Protein AF-A0A821MMS8-F1 (afdb_monomer)

Foldseek 3Di:
DDDDDDDDCVLQVLCVPAVPPPQGCLVHPQAPHPVRPGGDDDPSNVVSVCVVCVVVDDPDPDPD

Nearest PDB structures (foldseek):
  8ro1-assembly1_A  TM=9.574E-01  e=1.195E-05  Caenorhabditis elegans
  8ro0-assembly1_A  TM=9.519E-01  e=1.195E-05  Caenorhabditis elegans
  9esi-assembly1_A  TM=9.550E-01  e=3.663E-04  Schizosaccharomyces pombe
  3jb9-assembly1_A  TM=9.499E-01  e=5.570E-04  Schizosaccharomyces pombe 972h-
  9esh-assembly1_A  TM=9.526E-01  e=9.740E-04  Schizosaccharomyces pombe

Secondary structure (DSSP, 8-state):
--------TTTSTTTTTTTTSSSTTTTSTTB-GGG---B---HHHHHHHHHHHTTTS-S-----

Solvent-accessible surface area (backbone atoms only — not comparable to full-atom values): 4344 Å² total; per-residue (Å²): 134,81,94,74,80,90,73,51,78,78,79,31,50,78,44,68,89,39,72,88,47,96,66,54,58,39,93,38,91,41,24,66,32,94,73,67,81,50,74,58,79,55,68,68,47,53,54,48,51,48,65,66,45,52,84,77,50,76,91,74,85,74,92,124

Sequence (64 aa):
EAIQLQLDPDEDKAIYEWFYDHKPLTDTKMVNGSTYRRWQLTLPILSTQYGMVNQLLTDLVDDN

Radius of gyration: 13.94 Å; Cα contacts (8 Å, |Δi|>4): 40; chains: 1; bounding box: 34×34×31 Å

Mean predicted aligned error: 6.17 Å

pLDDT: mean 84.49, std 5.37, range [67.19, 90.38]

Structure (mmCIF, N/CA/C/O backbone):
data_AF-A0A821MMS8-F1
#
_entry.id   AF-A0A821MMS8-F1
#
loop_
_atom_site.group_PDB
_atom_site.id
_atom_site.type_symbol
_atom_site.label_atom_id
_atom_site.label_alt_id
_atom_site.label_comp_id
_atom_site.label_asym_id
_atom_site.label_entity_id
_atom_site.label_seq_id
_atom_site.pdbx_PDB_ins_code
_atom_site.Cartn_x
_atom_site.Cartn_y
_atom_site.Cartn_z
_atom_site.occupancy
_atom_site.B_iso_or_equiv
_atom_site.auth_seq_id
_atom_site.auth_comp_id
_atom_site.auth_asym_id
_atom_site.auth_atom_id
_atom_site.pdbx_PDB_model_num
ATOM 1 N N . GLU A 1 1 ? 2.866 -6.489 22.493 1.00 67.19 1 GLU A N 1
ATOM 2 C CA . GLU A 1 1 ? 1.988 -5.953 21.432 1.00 67.19 1 GLU A CA 1
ATOM 3 C C . GLU A 1 1 ? 2.852 -5.410 20.305 1.00 67.19 1 GLU A C 1
ATOM 5 O O . GLU A 1 1 ? 3.989 -5.031 20.573 1.00 67.19 1 GLU A O 1
ATOM 10 N N . ALA A 1 2 ? 2.368 -5.452 19.064 1.00 77.62 2 ALA A N 1
ATOM 11 C CA . ALA A 1 2 ? 3.072 -4.857 17.930 1.00 77.62 2 ALA A CA 1
ATOM 12 C C . ALA A 1 2 ? 2.868 -3.335 17.933 1.00 77.62 2 ALA A C 1
ATOM 14 O O . ALA A 1 2 ? 1.827 -2.852 18.372 1.00 77.62 2 ALA A O 1
ATOM 15 N N . ILE A 1 3 ? 3.853 -2.584 17.443 1.00 82.44 3 ILE A N 1
ATOM 16 C CA . ILE A 1 3 ? 3.716 -1.137 17.263 1.00 82.44 3 ILE A CA 1
ATOM 17 C C . ILE A 1 3 ? 2.822 -0.921 16.037 1.00 82.44 3 ILE A C 1
ATOM 19 O O . ILE A 1 3 ? 3.221 -1.259 14.925 1.00 82.44 3 ILE A O 1
ATOM 23 N N . GLN A 1 4 ? 1.619 -0.390 16.247 1.00 84.06 4 GLN A N 1
ATOM 24 C CA . GLN A 1 4 ? 0.685 -0.014 15.186 1.00 84.06 4 GLN A CA 1
ATOM 25 C C . GLN A 1 4 ? 0.379 1.479 15.301 1.00 84.06 4 GLN A C 1
ATOM 27 O O . GLN A 1 4 ? 0.009 1.971 16.367 1.00 84.06 4 GLN A O 1
ATOM 32 N N . LEU A 1 5 ? 0.564 2.202 14.203 1.00 84.69 5 LEU A N 1
ATOM 33 C CA . LEU A 1 5 ? 0.105 3.578 14.046 1.00 84.69 5 LEU A CA 1
ATOM 34 C C . LEU A 1 5 ? -1.425 3.602 13.998 1.00 84.69 5 LEU A C 1
ATOM 36 O O . LEU A 1 5 ? -2.053 2.681 13.472 1.00 84.69 5 LEU A O 1
ATOM 40 N 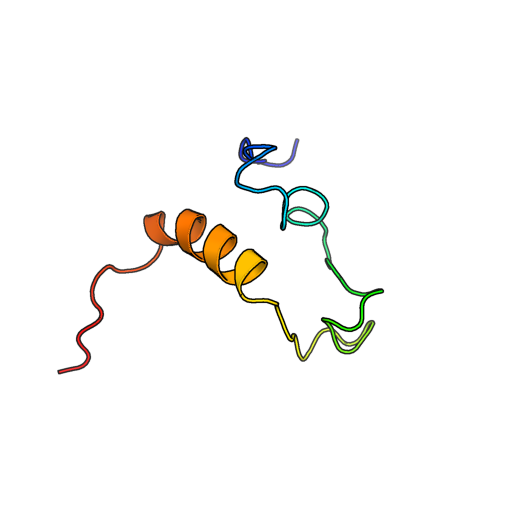N . GLN A 1 6 ? -2.007 4.682 14.514 1.00 82.56 6 GLN A N 1
ATOM 41 C CA . GLN A 1 6 ? -3.422 4.974 14.311 1.00 82.56 6 GLN A CA 1
ATOM 42 C C . GLN A 1 6 ? -3.603 5.464 12.873 1.00 82.56 6 GLN A C 1
ATOM 44 O O . GLN A 1 6 ? -3.089 6.522 12.520 1.00 82.56 6 GLN A O 1
ATOM 49 N N . LEU A 1 7 ? -4.273 4.651 12.058 1.00 85.44 7 LEU A N 1
ATOM 50 C CA . LEU A 1 7 ? -4.642 4.978 10.682 1.00 85.44 7 LEU A CA 1
ATOM 51 C C . LEU A 1 7 ? -6.009 5.669 10.674 1.00 85.44 7 LEU A C 1
ATOM 53 O O . LEU A 1 7 ? -6.894 5.281 11.449 1.00 85.44 7 LEU A O 1
ATOM 57 N N . ASP A 1 8 ? -6.187 6.647 9.793 1.00 88.19 8 ASP A N 1
ATOM 58 C CA . ASP A 1 8 ? -7.467 7.321 9.601 1.00 88.19 8 ASP A CA 1
ATOM 59 C C . ASP A 1 8 ? -8.406 6.434 8.751 1.00 88.19 8 ASP A C 1
ATOM 61 O O . ASP A 1 8 ? -8.045 6.025 7.645 1.00 88.19 8 ASP A O 1
ATOM 65 N N . PRO A 1 9 ? -9.611 6.084 9.236 1.00 86.12 9 PRO A N 1
ATOM 66 C CA . PRO A 1 9 ? -10.511 5.176 8.525 1.00 86.12 9 PRO A CA 1
ATOM 67 C C . PRO A 1 9 ? -11.077 5.752 7.215 1.00 86.12 9 PRO A C 1
ATOM 69 O O . PRO A 1 9 ? -11.537 4.977 6.369 1.00 86.12 9 PRO A O 1
ATOM 72 N N . ASP A 1 10 ? -11.056 7.074 7.038 1.00 85.81 10 ASP A N 1
ATOM 73 C CA . ASP A 1 10 ? -11.576 7.765 5.861 1.00 85.81 10 ASP A CA 1
ATOM 74 C C . ASP A 1 10 ? -10.454 8.104 4.866 1.00 85.81 10 ASP A C 1
ATOM 76 O O . ASP A 1 10 ? -10.594 7.809 3.673 1.00 85.81 10 ASP A O 1
ATOM 80 N N . GLU A 1 11 ? -9.324 8.650 5.332 1.00 84.31 11 GLU A N 1
ATOM 81 C CA . GLU A 1 11 ? -8.182 8.994 4.463 1.00 84.31 11 GLU A CA 1
ATOM 82 C C . GLU A 1 11 ? -7.333 7.765 4.080 1.00 84.31 11 GLU A C 1
ATOM 84 O O . GLU A 1 11 ? -6.910 7.633 2.924 1.00 84.31 11 GLU A O 1
ATOM 89 N N . ASP A 1 12 ? -7.153 6.810 5.001 1.00 88.56 12 ASP A N 1
ATOM 90 C CA . ASP A 1 12 ? -6.274 5.645 4.812 1.00 88.56 12 ASP A CA 1
ATOM 91 C C . ASP A 1 12 ? -7.017 4.371 4.413 1.00 88.56 12 ASP A C 1
ATOM 93 O O . ASP A 1 12 ? -6.445 3.275 4.373 1.00 88.56 12 ASP A O 1
ATOM 97 N N . LYS A 1 13 ? -8.295 4.498 4.052 1.00 88.38 13 LYS A N 1
ATOM 98 C CA . LYS A 1 13 ? -9.182 3.380 3.713 1.00 88.38 13 LYS A CA 1
ATOM 99 C C . LYS A 1 13 ? -8.582 2.390 2.709 1.00 88.38 13 LYS A C 1
ATOM 101 O O . LYS A 1 13 ? -8.847 1.194 2.781 1.00 88.38 13 LYS A O 1
ATOM 106 N N . ALA A 1 14 ? -7.774 2.877 1.766 1.00 86.75 14 ALA A N 1
ATOM 107 C CA . ALA A 1 14 ? -7.155 2.055 0.728 1.00 86.75 14 ALA A CA 1
ATOM 108 C C . ALA A 1 14 ? -6.128 1.036 1.267 1.00 86.75 14 ALA A C 1
ATOM 110 O O . ALA A 1 14 ? -5.886 0.019 0.609 1.00 86.75 14 ALA A O 1
ATOM 111 N N . ILE A 1 15 ? -5.532 1.302 2.435 1.00 88.12 15 ILE A N 1
ATOM 112 C CA . ILE A 1 15 ? -4.491 0.471 3.063 1.00 88.12 15 ILE A CA 1
ATOM 113 C C . ILE A 1 15 ? -4.890 -0.058 4.447 1.00 88.12 15 ILE A C 1
ATOM 115 O O . ILE A 1 15 ? -4.285 -1.016 4.923 1.00 88.12 15 ILE A O 1
ATOM 119 N N . TYR A 1 16 ? -5.924 0.523 5.064 1.00 88.94 16 TYR A N 1
ATOM 120 C CA . TYR A 1 16 ? -6.375 0.252 6.433 1.00 88.94 16 TYR A CA 1
ATOM 121 C C . TYR A 1 16 ? -6.493 -1.241 6.774 1.00 88.94 16 TYR A C 1
ATOM 123 O O . TYR A 1 16 ? -6.059 -1.674 7.837 1.00 88.94 16 TYR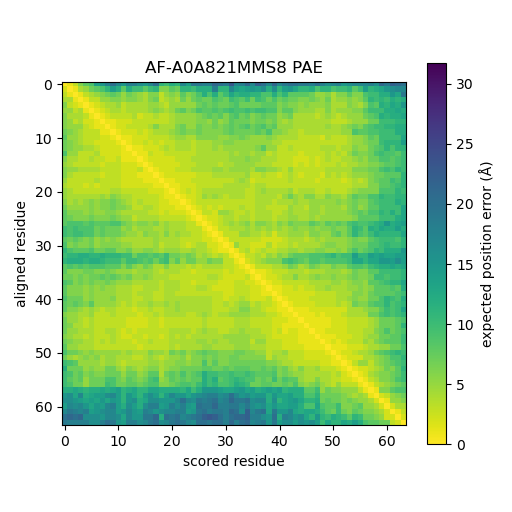 A O 1
ATOM 131 N N . GLU A 1 17 ? -7.050 -2.038 5.860 1.00 87.50 17 GLU A N 1
ATOM 132 C CA . GLU A 1 17 ? -7.351 -3.454 6.108 1.00 87.50 17 GLU A CA 1
ATOM 133 C C . GLU A 1 17 ? -6.119 -4.368 6.091 1.00 87.50 17 GLU A C 1
ATOM 135 O O . GLU A 1 17 ? -6.141 -5.411 6.734 1.00 87.50 17 GLU A O 1
ATOM 140 N N . TRP A 1 18 ? -5.056 -4.004 5.366 1.00 89.06 18 TRP A N 1
ATOM 141 C CA . TRP A 1 18 ? -3.950 -4.922 5.057 1.00 89.06 18 TRP A CA 1
ATOM 142 C C . TRP A 1 18 ? -2.561 -4.369 5.393 1.00 89.06 18 TRP A C 1
ATOM 144 O O . TRP A 1 18 ? -1.572 -5.090 5.290 1.00 89.06 1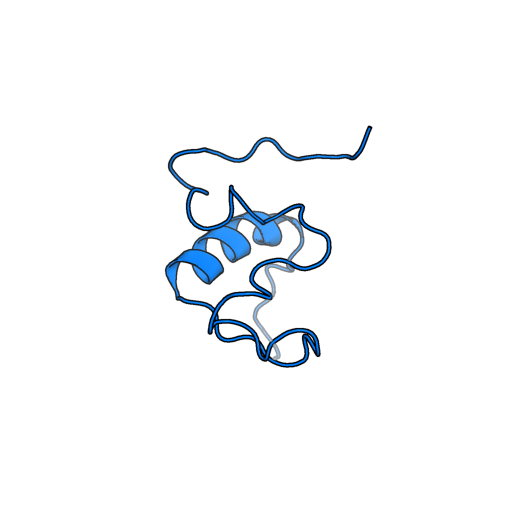8 TRP A O 1
ATOM 154 N N . PHE A 1 19 ? -2.438 -3.107 5.808 1.00 89.12 19 PHE A N 1
ATOM 155 C CA . PHE A 1 19 ? -1.140 -2.450 6.008 1.00 89.12 19 PHE A CA 1
ATOM 156 C C . PHE A 1 19 ? -0.205 -3.182 6.992 1.00 89.12 19 PHE A C 1
ATOM 158 O O . PHE A 1 19 ? 1.007 -3.204 6.783 1.00 89.12 19 PHE A O 1
ATOM 165 N N . TYR A 1 20 ? -0.759 -3.818 8.030 1.00 89.56 20 TYR A N 1
ATOM 166 C CA . TYR A 1 20 ? 0.005 -4.567 9.039 1.00 89.56 20 TYR A CA 1
ATOM 167 C C . TYR A 1 20 ? 0.060 -6.080 8.799 1.00 89.56 20 TYR A C 1
ATOM 169 O O . TYR A 1 20 ? 0.586 -6.814 9.642 1.00 89.56 20 TYR A O 1
ATOM 177 N N . ASP A 1 21 ? -0.454 -6.566 7.669 1.00 89.38 21 ASP A N 1
ATOM 178 C CA . ASP A 1 21 ? -0.358 -7.980 7.330 1.00 89.38 21 ASP A CA 1
ATOM 179 C C . ASP A 1 21 ? 1.080 -8.371 6.983 1.00 89.38 21 ASP A C 1
ATOM 181 O O . ASP A 1 21 ? 1.848 -7.617 6.390 1.00 89.38 21 ASP A O 1
ATOM 185 N N . HIS A 1 22 ? 1.442 -9.619 7.281 1.00 87.00 22 HIS A N 1
ATOM 186 C CA . HIS A 1 22 ? 2.765 -10.148 6.943 1.00 87.00 22 HIS A CA 1
ATOM 187 C C . HIS A 1 22 ? 3.017 -10.198 5.419 1.00 87.00 22 HIS A C 1
ATOM 189 O O . HIS A 1 22 ? 4.157 -10.060 4.974 1.00 87.00 22 HIS A O 1
ATOM 195 N N . LYS A 1 23 ? 1.967 -10.425 4.612 1.00 87.06 23 LYS A N 1
ATOM 196 C CA . LYS A 1 23 ? 2.006 -10.444 3.135 1.00 87.06 23 LYS A CA 1
ATOM 197 C C . LYS A 1 23 ? 0.685 -9.924 2.545 1.00 87.06 23 LYS A C 1
ATOM 199 O O . LYS A 1 23 ? -0.152 -10.735 2.127 1.00 87.06 23 LYS A O 1
ATOM 204 N N . PRO A 1 24 ? 0.482 -8.601 2.511 1.00 88.81 24 PRO A N 1
ATOM 205 C CA . PRO A 1 24 ? -0.783 -8.027 2.074 1.00 88.81 24 PRO A CA 1
ATOM 206 C C . PRO A 1 24 ? -1.064 -8.298 0.599 1.00 88.81 24 PRO A C 1
ATOM 208 O O . PRO A 1 24 ? -0.147 -8.490 -0.189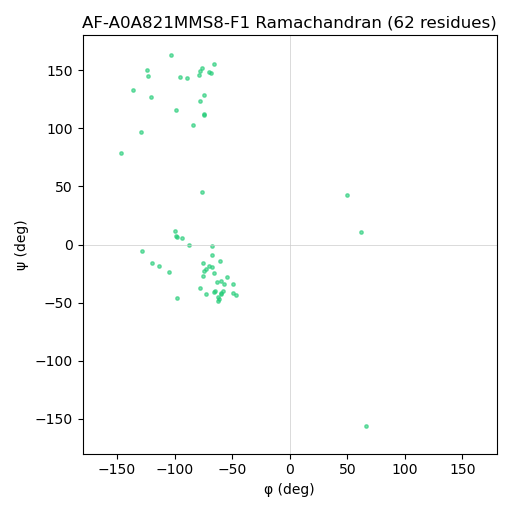 1.00 88.81 24 PRO A O 1
ATOM 211 N N . LEU A 1 25 ? -2.335 -8.289 0.194 1.00 86.12 25 LEU A N 1
ATOM 212 C CA . LEU A 1 25 ? -2.743 -8.344 -1.219 1.00 86.12 25 LEU A CA 1
ATOM 213 C C . LEU A 1 25 ? -2.322 -9.616 -1.993 1.00 86.12 25 LEU A C 1
ATOM 215 O O . LEU A 1 25 ? -2.499 -9.659 -3.213 1.00 86.12 25 LEU A O 1
ATOM 219 N N . THR A 1 26 ? -1.823 -10.662 -1.318 1.00 86.00 26 THR A N 1
ATOM 220 C CA . THR A 1 26 ? -1.345 -11.915 -1.950 1.00 86.00 26 THR A CA 1
ATOM 221 C C . THR A 1 26 ? -2.436 -12.625 -2.759 1.00 86.00 26 THR A C 1
ATOM 223 O O . THR A 1 26 ? -2.139 -13.238 -3.785 1.00 86.00 26 THR A O 1
ATOM 226 N N . ASP A 1 27 ? -3.693 -12.496 -2.333 1.00 82.75 27 ASP A N 1
ATOM 227 C CA . ASP A 1 27 ? -4.858 -13.097 -2.994 1.00 82.75 27 ASP A CA 1
ATOM 228 C C . ASP A 1 27 ? -5.456 -12.210 -4.099 1.00 82.75 27 ASP A C 1
ATOM 230 O O . ASP A 1 27 ? -6.433 -12.576 -4.755 1.00 82.75 27 ASP A O 1
ATOM 234 N N . THR A 1 28 ? -4.881 -11.027 -4.330 1.00 85.38 28 THR A N 1
ATOM 235 C CA . THR A 1 28 ? -5.376 -10.070 -5.322 1.00 85.38 28 THR A CA 1
ATOM 236 C C . THR A 1 28 ? -4.521 -10.071 -6.587 1.00 85.38 28 THR A C 1
ATOM 238 O O . THR A 1 28 ? -3.367 -10.492 -6.599 1.00 85.38 28 THR A O 1
ATOM 241 N N . LYS A 1 29 ? -5.062 -9.507 -7.673 1.00 84.94 29 LYS A N 1
ATOM 242 C CA . LYS A 1 29 ? -4.320 -9.294 -8.929 1.00 84.94 29 LYS A CA 1
ATOM 243 C C . LYS A 1 29 ? -3.195 -8.260 -8.809 1.00 84.94 29 LYS A C 1
ATOM 245 O O . LYS A 1 29 ? -2.425 -8.109 -9.754 1.00 84.94 29 LYS A O 1
ATOM 250 N N . MET A 1 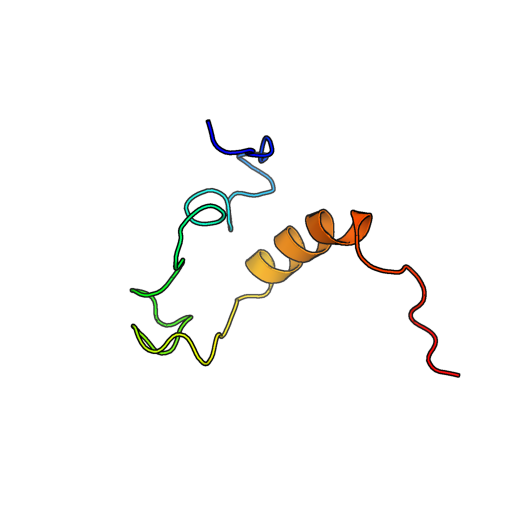30 ? -3.120 -7.535 -7.690 1.00 84.94 30 MET A N 1
ATOM 251 C CA . MET A 1 30 ? -2.097 -6.514 -7.469 1.00 84.94 30 MET A CA 1
ATOM 252 C C . MET A 1 30 ? -0.725 -7.131 -7.220 1.00 84.94 30 MET A C 1
ATOM 254 O O . MET A 1 30 ? 0.273 -6.456 -7.440 1.00 84.94 30 MET A O 1
ATOM 258 N N . VAL A 1 31 ? -0.647 -8.396 -6.803 1.00 88.88 31 VAL A N 1
ATOM 259 C CA . VAL A 1 31 ? 0.620 -9.089 -6.559 1.00 88.88 31 VAL A CA 1
ATOM 260 C C . VAL A 1 31 ? 0.668 -10.369 -7.385 1.00 88.88 31 VAL A C 1
ATOM 262 O O . VAL A 1 31 ? -0.354 -10.984 -7.682 1.00 88.88 31 VAL A O 1
ATOM 265 N N . ASN A 1 32 ? 1.862 -10.806 -7.780 1.00 85.56 32 ASN A N 1
ATOM 266 C CA . ASN A 1 32 ? 2.055 -12.032 -8.559 1.00 85.56 32 ASN A CA 1
ATOM 267 C C . ASN A 1 32 ? 1.928 -13.331 -7.717 1.00 85.56 32 ASN A C 1
ATOM 269 O O . ASN A 1 32 ? 2.748 -14.251 -7.832 1.00 85.56 32 ASN A O 1
ATOM 273 N N . GLY A 1 33 ? 0.893 -13.402 -6.875 1.00 82.62 33 GLY A N 1
ATOM 274 C CA . GLY A 1 33 ? 0.594 -14.512 -5.971 1.00 82.62 33 GLY A CA 1
ATOM 275 C C . GLY A 1 33 ? 1.629 -14.692 -4.856 1.00 82.62 33 GLY A C 1
ATOM 276 O O . GLY A 1 33 ? 2.382 -13.781 -4.512 1.00 82.62 33 GLY A O 1
ATOM 277 N N . SER A 1 34 ? 1.717 -15.914 -4.323 1.00 82.25 34 SER A N 1
ATOM 278 C CA . SER A 1 34 ? 2.552 -16.270 -3.161 1.00 82.25 34 SER A CA 1
ATOM 279 C C . SER A 1 34 ? 4.059 -16.041 -3.337 1.00 82.25 34 SER A C 1
ATOM 281 O O . SER A 1 34 ? 4.802 -16.030 -2.351 1.00 82.25 34 SER A O 1
ATOM 283 N N . THR A 1 35 ? 4.519 -15.834 -4.577 1.00 86.31 35 THR A N 1
ATOM 284 C CA . THR A 1 35 ? 5.922 -15.513 -4.865 1.00 86.31 35 THR A CA 1
ATOM 285 C C . THR A 1 35 ? 6.301 -14.078 -4.494 1.00 86.31 35 THR A C 1
ATOM 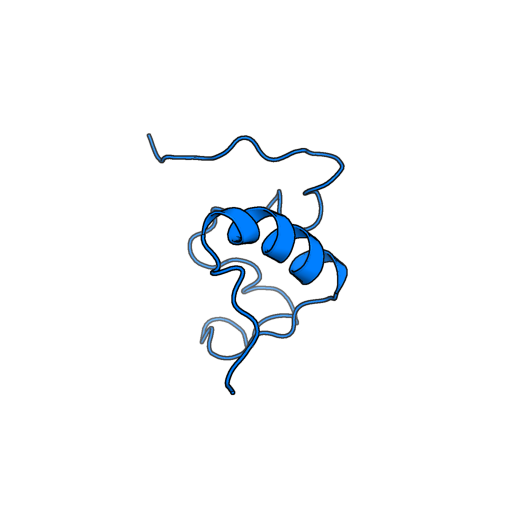287 O O . THR A 1 35 ? 7.481 -13.844 -4.248 1.00 86.31 35 THR A O 1
ATOM 290 N N . TYR A 1 36 ? 5.334 -13.151 -4.415 1.00 88.56 36 TYR A N 1
ATOM 291 C CA . TYR A 1 36 ? 5.494 -11.790 -3.880 1.00 88.56 36 TYR A CA 1
ATOM 292 C C . TYR A 1 36 ? 6.691 -11.000 -4.453 1.00 88.56 36 TYR A C 1
ATOM 294 O O . TYR A 1 36 ? 7.451 -10.365 -3.727 1.00 88.56 36 TYR A O 1
ATOM 302 N N . ARG A 1 37 ? 6.918 -11.084 -5.770 1.00 87.50 37 ARG A N 1
ATOM 303 C CA . ARG A 1 37 ? 8.074 -10.459 -6.451 1.00 87.50 37 ARG A CA 1
ATOM 304 C C . ARG A 1 37 ? 7.727 -9.210 -7.245 1.00 87.50 37 ARG A C 1
ATOM 306 O O . ARG A 1 37 ? 8.618 -8.431 -7.565 1.00 87.50 37 ARG A O 1
ATOM 313 N N . ARG A 1 38 ? 6.471 -9.073 -7.663 1.00 86.06 38 ARG A N 1
ATOM 314 C CA . ARG A 1 38 ? 5.996 -7.956 -8.481 1.00 86.06 38 ARG A CA 1
ATOM 315 C C . ARG A 1 38 ? 4.669 -7.481 -7.928 1.00 86.06 38 ARG A C 1
ATOM 317 O O . ARG A 1 38 ? 3.785 -8.305 -7.698 1.00 86.06 38 ARG A O 1
ATOM 324 N N . TRP A 1 39 ? 4.547 -6.171 -7.782 1.00 90.38 39 TRP A N 1
ATOM 325 C CA . TRP A 1 39 ? 3.325 -5.502 -7.369 1.00 90.38 39 TRP A CA 1
ATOM 326 C C . TRP A 1 39 ? 2.901 -4.471 -8.417 1.00 90.38 39 TRP A C 1
ATOM 328 O O . TRP A 1 39 ? 3.734 -3.838 -9.065 1.00 90.38 39 TRP A O 1
ATOM 338 N N . GLN A 1 40 ? 1.595 -4.319 -8.590 1.00 89.44 40 GLN A N 1
ATOM 339 C CA . GLN A 1 40 ? 0.950 -3.286 -9.391 1.00 89.44 40 GLN A CA 1
ATOM 340 C C . GLN A 1 40 ? -0.116 -2.640 -8.511 1.00 89.44 40 GLN A C 1
ATOM 342 O O . GLN A 1 40 ? -1.213 -3.175 -8.351 1.00 89.44 40 GLN A O 1
ATOM 347 N N . LEU A 1 41 ? 0.242 -1.514 -7.899 1.00 89.56 41 LEU A N 1
ATOM 348 C CA . LEU A 1 41 ? -0.628 -0.781 -6.986 1.00 89.56 41 LEU A CA 1
ATOM 349 C C . LEU A 1 41 ? -1.354 0.336 -7.734 1.00 89.56 41 LEU A C 1
ATOM 351 O O . LEU A 1 41 ? -0.803 0.970 -8.633 1.00 89.56 41 LEU A O 1
ATOM 355 N N . THR A 1 42 ? -2.604 0.578 -7.354 1.00 89.25 42 THR A N 1
ATOM 356 C CA . THR A 1 42 ? -3.396 1.686 -7.895 1.00 89.25 42 THR A CA 1
ATOM 357 C C . THR A 1 42 ? -2.957 3.018 -7.289 1.00 89.25 42 THR A C 1
ATOM 359 O O . THR A 1 42 ? -2.540 3.058 -6.133 1.00 89.25 42 THR A O 1
ATOM 362 N N . LEU A 1 43 ? -3.134 4.117 -8.029 1.00 89.38 43 LEU A N 1
ATOM 363 C CA . LEU A 1 43 ? -2.772 5.470 -7.581 1.00 89.38 43 LEU A CA 1
ATOM 364 C C . LEU A 1 43 ? -3.278 5.849 -6.174 1.00 89.38 43 LEU A C 1
ATOM 366 O O . LEU A 1 43 ? -2.480 6.408 -5.427 1.00 89.38 43 LEU A O 1
ATOM 370 N N . PRO A 1 44 ? -4.521 5.524 -5.756 1.00 88.75 44 PRO A N 1
ATOM 371 C CA . PRO A 1 44 ? -4.982 5.848 -4.405 1.00 88.75 44 PRO A CA 1
ATOM 372 C C . PRO A 1 44 ? -4.130 5.203 -3.303 1.00 88.75 44 PRO A C 1
ATOM 374 O O . PRO A 1 44 ? -3.743 5.879 -2.362 1.00 88.75 44 PRO A O 1
ATOM 377 N N . ILE A 1 45 ? -3.752 3.928 -3.467 1.00 89.12 45 ILE A N 1
ATOM 378 C CA . ILE A 1 45 ? -2.901 3.195 -2.512 1.00 89.12 45 ILE A CA 1
ATOM 379 C C . ILE A 1 45 ? -1.527 3.864 -2.398 1.00 89.12 45 ILE A C 1
ATOM 381 O O . ILE A 1 45 ? -1.019 4.072 -1.299 1.00 89.12 45 ILE A O 1
ATOM 385 N N . LEU A 1 46 ? -0.934 4.219 -3.542 1.00 89.69 46 LEU A N 1
ATOM 386 C CA . LEU A 1 46 ? 0.375 4.867 -3.587 1.00 89.69 46 LEU A CA 1
ATOM 387 C C . LEU A 1 46 ? 0.345 6.260 -2.952 1.00 89.69 46 LEU A C 1
ATOM 389 O O . LEU A 1 46 ? 1.267 6.605 -2.221 1.00 89.69 46 LEU A O 1
ATOM 393 N N . SER A 1 47 ? -0.709 7.041 -3.204 1.00 88.31 47 SER A N 1
ATOM 394 C CA . SER A 1 47 ? -0.870 8.388 -2.646 1.00 88.31 47 SER A CA 1
ATOM 395 C C . SER A 1 47 ? -0.951 8.362 -1.121 1.00 88.31 47 SER A C 1
ATOM 397 O O . SER A 1 47 ? -0.231 9.108 -0.460 1.00 88.31 47 SER A O 1
ATOM 399 N N . THR A 1 48 ? -1.788 7.483 -0.564 1.00 88.56 48 THR A N 1
ATOM 400 C CA . THR A 1 48 ? -1.932 7.313 0.887 1.00 88.56 48 THR A CA 1
ATOM 401 C C . THR A 1 48 ? -0.611 6.875 1.523 1.00 88.56 48 THR A C 1
ATOM 403 O O . THR A 1 48 ? -0.151 7.472 2.494 1.00 88.56 48 THR A O 1
ATOM 406 N N . GLN A 1 49 ? 0.065 5.880 0.933 1.00 86.56 49 GLN A N 1
ATOM 407 C CA . GLN A 1 49 ? 1.340 5.396 1.460 1.00 86.56 49 GLN A CA 1
ATOM 408 C C . GLN A 1 49 ? 2.440 6.465 1.385 1.00 86.56 49 GLN A C 1
ATOM 410 O O . GLN A 1 49 ? 3.205 6.619 2.334 1.00 86.56 49 GLN A O 1
ATOM 415 N N . TYR A 1 50 ? 2.506 7.237 0.297 1.00 85.31 50 TYR A N 1
ATOM 416 C CA . TYR A 1 50 ? 3.479 8.320 0.151 1.00 85.31 50 TYR A CA 1
ATOM 417 C C . TYR A 1 50 ? 3.333 9.379 1.252 1.00 85.31 50 TYR A C 1
ATOM 419 O O . TYR A 1 50 ? 4.337 9.786 1.832 1.00 85.31 50 TYR A O 1
ATOM 427 N N . GLY A 1 51 ? 2.100 9.762 1.607 1.00 82.56 51 GLY A N 1
ATOM 428 C CA . GLY A 1 51 ? 1.844 10.709 2.699 1.00 82.56 51 GLY A CA 1
ATOM 429 C C . GLY A 1 51 ? 2.420 10.252 4.045 1.00 82.56 51 GLY A C 1
ATOM 430 O O . GLY A 1 51 ? 3.020 11.050 4.763 1.00 82.56 51 GLY A O 1
ATOM 431 N N . MET A 1 52 ? 2.318 8.957 4.357 1.00 79.69 52 MET A N 1
ATOM 432 C CA . MET A 1 52 ? 2.867 8.387 5.596 1.00 79.69 52 MET A CA 1
ATOM 433 C C . MET A 1 52 ? 4.390 8.299 5.584 1.00 79.69 52 MET A C 1
ATOM 435 O O . MET A 1 52 ? 5.051 8.606 6.576 1.00 79.69 52 MET 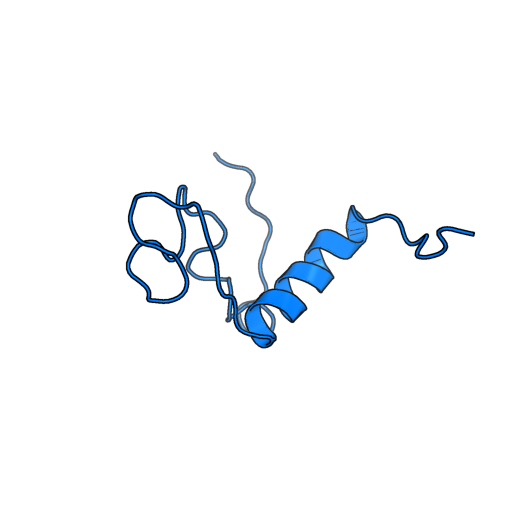A O 1
ATOM 439 N N . VAL A 1 53 ? 4.957 7.866 4.458 1.00 85.19 53 VAL A N 1
ATOM 440 C CA . VAL A 1 53 ? 6.406 7.675 4.326 1.00 85.19 53 VAL A CA 1
ATOM 441 C C . VAL A 1 53 ? 7.118 9.029 4.192 1.00 85.19 53 VAL A C 1
ATOM 443 O O . VAL A 1 53 ? 8.308 9.106 4.471 1.00 85.19 53 VAL A O 1
ATOM 446 N N . ASN A 1 54 ? 6.411 10.124 3.891 1.00 82.44 54 ASN A N 1
ATOM 447 C CA . ASN A 1 54 ? 6.988 11.470 3.801 1.00 82.44 54 ASN A CA 1
ATOM 448 C C . ASN A 1 54 ? 7.755 11.910 5.064 1.00 82.44 54 ASN A C 1
ATOM 450 O O . ASN A 1 54 ? 8.701 12.674 4.963 1.00 82.44 54 ASN A O 1
ATOM 454 N N . GLN A 1 55 ? 7.406 11.407 6.255 1.00 77.12 55 GLN A N 1
ATOM 455 C CA . GLN A 1 55 ? 8.165 11.696 7.487 1.00 77.12 55 GLN A CA 1
ATOM 456 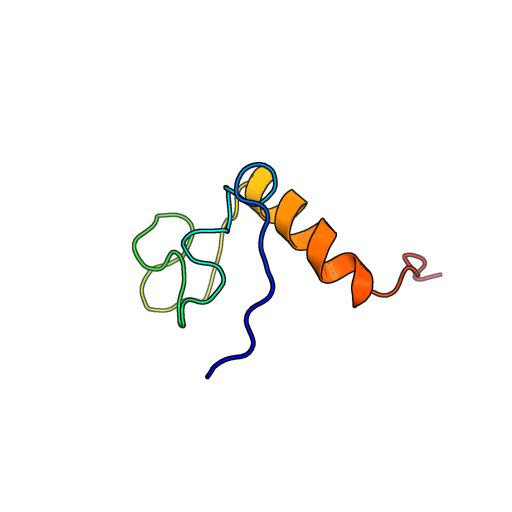C C . GLN A 1 55 ? 9.556 11.038 7.524 1.00 77.12 55 GLN A C 1
ATOM 458 O O . GLN A 1 55 ? 10.403 11.413 8.332 1.00 77.12 55 GLN A O 1
ATOM 463 N N . LEU A 1 56 ? 9.769 10.019 6.694 1.00 82.75 56 LEU A N 1
ATOM 464 C CA . LEU A 1 56 ? 10.981 9.204 6.636 1.00 82.75 56 LEU A CA 1
ATOM 465 C C . LEU A 1 56 ? 11.742 9.380 5.317 1.00 82.75 56 LEU A C 1
ATOM 467 O O . LEU A 1 56 ? 12.909 8.998 5.236 1.00 82.75 56 LEU A O 1
ATOM 471 N N . LEU A 1 57 ? 11.084 9.904 4.281 1.00 82.94 57 LEU A N 1
ATOM 472 C CA . LEU A 1 57 ? 11.707 10.210 3.002 1.00 82.94 57 LEU A CA 1
ATOM 473 C C . LEU A 1 57 ? 12.487 11.517 3.096 1.00 82.94 57 LEU A C 1
ATOM 475 O O . LEU A 1 57 ? 12.113 12.449 3.800 1.00 82.94 57 LEU A O 1
ATOM 479 N N . THR A 1 58 ? 13.592 11.574 2.364 1.00 77.50 58 THR A N 1
ATOM 480 C CA . THR A 1 58 ? 14.364 12.802 2.222 1.00 77.50 58 THR A CA 1
ATOM 481 C C . THR A 1 58 ? 13.612 13.751 1.291 1.00 77.50 58 THR A C 1
ATOM 483 O O . THR A 1 58 ? 13.305 13.377 0.162 1.00 77.50 58 THR A O 1
ATOM 486 N N . ASP A 1 59 ? 13.405 14.998 1.716 1.00 75.50 59 ASP A N 1
ATOM 487 C CA . ASP A 1 59 ? 12.814 16.066 0.885 1.00 75.50 59 ASP A CA 1
ATOM 488 C C . ASP A 1 59 ? 13.722 16.509 -0.287 1.00 75.50 59 ASP A C 1
ATOM 490 O O . ASP A 1 59 ? 13.372 17.396 -1.067 1.00 75.50 59 ASP A O 1
ATOM 494 N N . LEU A 1 60 ? 14.916 15.921 -0.414 1.00 74.44 60 LEU A N 1
ATOM 495 C CA . LEU A 1 60 ? 15.862 16.216 -1.481 1.00 74.44 60 LEU A CA 1
ATOM 496 C C . LEU A 1 60 ? 15.508 15.387 -2.721 1.00 74.44 60 LEU A C 1
ATOM 498 O O . LEU A 1 60 ? 15.800 14.197 -2.791 1.00 74.44 60 LEU A O 1
ATOM 502 N N . VAL A 1 61 ? 14.882 16.044 -3.695 1.00 73.06 61 VAL A N 1
ATOM 503 C CA . VAL A 1 61 ? 14.533 15.470 -5.009 1.00 73.06 61 VAL A CA 1
ATOM 504 C C . VAL A 1 61 ? 15.558 15.877 -6.085 1.00 73.06 61 VAL A C 1
ATOM 506 O O . VAL A 1 61 ? 15.344 15.643 -7.270 1.00 73.06 61 VAL A O 1
ATOM 509 N N . ASP A 1 62 ? 16.658 16.524 -5.690 1.00 75.38 62 ASP A N 1
ATOM 510 C CA . ASP A 1 62 ? 17.690 16.995 -6.614 1.00 75.38 62 ASP A CA 1
ATOM 511 C C . ASP A 1 62 ? 18.871 16.016 -6.662 1.00 75.38 62 ASP A C 1
ATOM 513 O O . ASP A 1 62 ? 19.554 15.810 -5.657 1.00 75.38 62 ASP A O 1
ATOM 517 N N . ASP A 1 63 ? 19.082 15.415 -7.835 1.00 68.56 63 ASP A N 1
ATOM 518 C CA . ASP A 1 63 ? 20.208 14.525 -8.157 1.00 68.56 63 ASP A CA 1
ATOM 519 C C . ASP A 1 63 ? 21.392 15.289 -8.804 1.00 68.56 63 ASP A C 1
ATOM 521 O O . ASP A 1 63 ? 22.340 14.658 -9.283 1.00 68.56 63 ASP A O 1
ATOM 525 N N . ASN A 1 64 ? 21.318 16.626 -8.895 1.00 71.25 64 ASN A N 1
ATOM 526 C CA . ASN A 1 64 ? 22.286 17.478 -9.603 1.00 71.25 64 ASN A CA 1
ATOM 527 C C . ASN A 1 64 ? 23.539 17.834 -8.784 1.00 71.25 64 ASN A C 1
ATOM 529 O O . ASN A 1 64 ? 23.415 18.204 -7.594 1.00 71.25 64 ASN A O 1
#

InterPro domains:
  IPR027652 Pre-mRNA-processing-splicing factor 8 [PTHR111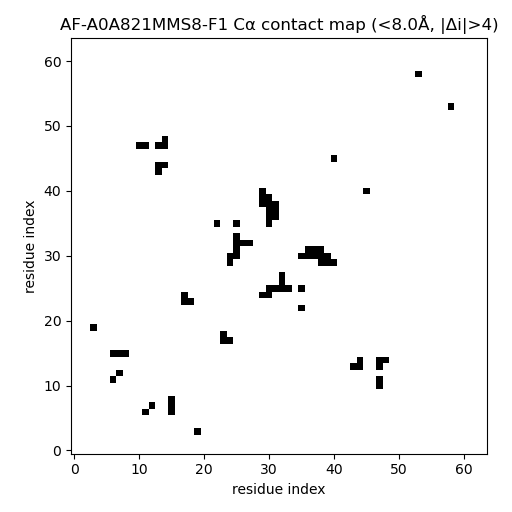40] (1-64)

Organism: NCBI:txid392030